Protein AF-A0A495SD47-F1 (afdb_monomer_lite)

pLDDT: mean 84.23, std 15.81, range [35.81, 98.56]

Organism: NCBI:txid160396

Structure (mmCIF, N/CA/C/O backbone):
data_AF-A0A495SD47-F1
#
_entry.id   AF-A0A495SD47-F1
#
loop_
_atom_site.group_PDB
_atom_site.id
_atom_site.type_symbol
_atom_site.label_atom_id
_atom_site.label_alt_id
_atom_site.label_comp_id
_atom_site.label_asym_id
_atom_site.label_entity_id
_atom_site.label_seq_id
_atom_site.pdbx_PDB_ins_code
_atom_site.Cartn_x
_atom_site.Cartn_y
_atom_site.Cartn_z
_atom_site.occupancy
_atom_site.B_iso_or_equiv
_atom_site.auth_seq_id
_atom_site.auth_comp_id
_atom_site.auth_asym_id
_atom_site.auth_atom_id
_atom_site.pdbx_PDB_model_num
ATOM 1 N N . MET A 1 1 ? -36.985 -4.543 -55.692 1.00 37.31 1 MET A N 1
ATOM 2 C CA . MET A 1 1 ? -35.628 -3.981 -55.881 1.00 37.31 1 MET A CA 1
ATOM 3 C C . MET A 1 1 ? -35.346 -3.067 -54.689 1.00 37.31 1 MET A C 1
ATOM 5 O O . MET A 1 1 ? -36.048 -2.082 -54.546 1.00 37.31 1 MET A O 1
ATOM 9 N N . ILE A 1 2 ? -34.726 -3.593 -53.620 1.00 35.81 2 ILE A N 1
ATOM 10 C CA . ILE A 1 2 ? -33.325 -3.310 -53.195 1.00 35.81 2 ILE A CA 1
ATOM 11 C C . ILE A 1 2 ? -33.126 -1.793 -52.963 1.00 35.81 2 ILE A C 1
ATOM 13 O O . ILE A 1 2 ? -33.067 -1.055 -53.934 1.00 35.81 2 ILE A O 1
ATOM 17 N N . ARG A 1 3 ? -33.323 -1.253 -51.742 1.00 44.38 3 ARG A N 1
ATOM 18 C CA . ARG A 1 3 ? -32.415 -1.152 -50.559 1.00 44.38 3 ARG A CA 1
ATOM 19 C C . ARG A 1 3 ? -31.104 -0.386 -50.816 1.00 44.38 3 ARG A C 1
ATOM 21 O O . ARG A 1 3 ? -30.301 -0.885 -51.582 1.00 44.38 3 ARG A O 1
ATOM 28 N N . ILE A 1 4 ? -30.906 0.722 -50.083 1.00 48.16 4 ILE A N 1
ATOM 29 C CA . ILE A 1 4 ? -29.697 1.255 -49.385 1.00 48.16 4 ILE A CA 1
ATOM 30 C C . ILE A 1 4 ? -30.229 2.529 -48.677 1.00 48.16 4 ILE A C 1
ATOM 32 O O . ILE A 1 4 ? -30.670 3.444 -49.355 1.00 48.16 4 ILE A O 1
ATOM 36 N N . LEU A 1 5 ? -30.506 2.613 -47.370 1.00 48.28 5 LEU A N 1
ATOM 37 C CA . LEU A 1 5 ? -29.727 2.361 -46.150 1.00 48.28 5 LEU A CA 1
ATOM 38 C C . LEU A 1 5 ? -28.500 3.276 -45.992 1.00 48.28 5 LEU A C 1
ATOM 40 O O . LEU A 1 5 ? -27.374 2.837 -46.180 1.00 48.28 5 LEU A O 1
ATOM 44 N N . CYS A 1 6 ? -28.718 4.513 -45.542 1.00 42.19 6 CYS A N 1
ATOM 45 C CA . CYS A 1 6 ? -27.701 5.269 -44.803 1.00 42.19 6 CYS A CA 1
ATOM 46 C C . CYS A 1 6 ? -28.009 5.170 -43.303 1.00 42.19 6 CYS A C 1
ATOM 48 O O . CYS A 1 6 ? -28.334 6.155 -42.648 1.00 42.19 6 CYS A O 1
ATOM 50 N N . ILE A 1 7 ? -27.959 3.947 -42.765 1.00 49.84 7 ILE A N 1
ATOM 51 C CA . ILE A 1 7 ? -27.727 3.771 -41.332 1.00 49.84 7 ILE A CA 1
ATOM 52 C C . ILE A 1 7 ? -26.255 4.111 -41.142 1.00 49.84 7 ILE A C 1
ATOM 54 O O . ILE A 1 7 ? -25.383 3.389 -41.622 1.00 49.84 7 ILE A O 1
ATOM 58 N N . ILE A 1 8 ? -25.990 5.238 -40.489 1.00 52.09 8 ILE A N 1
ATOM 59 C CA . ILE A 1 8 ? -24.675 5.563 -39.946 1.00 52.09 8 ILE A CA 1
ATOM 60 C C . ILE A 1 8 ? -24.402 4.478 -38.906 1.00 52.09 8 ILE A C 1
ATOM 62 O O . ILE A 1 8 ? -24.903 4.532 -37.785 1.00 52.09 8 ILE A O 1
ATOM 66 N N . VAL A 1 9 ? -23.709 3.420 -39.327 1.00 51.31 9 VAL A N 1
ATOM 67 C CA . VAL A 1 9 ? -23.276 2.350 -38.439 1.00 51.31 9 VAL A CA 1
ATOM 68 C C . VAL A 1 9 ? -22.314 2.990 -37.456 1.00 51.31 9 VAL A C 1
ATOM 70 O O . VAL A 1 9 ? -21.219 3.425 -37.804 1.00 51.31 9 VAL A O 1
ATOM 73 N N . THR A 1 10 ? -22.802 3.077 -36.228 1.00 54.44 10 THR A N 1
ATOM 74 C CA . THR A 1 10 ? -22.089 3.296 -34.981 1.00 54.44 10 THR A CA 1
ATOM 75 C C . THR A 1 10 ? -20.823 2.446 -34.941 1.00 54.44 10 THR A C 1
ATOM 77 O O . THR A 1 10 ? -20.822 1.322 -34.451 1.00 54.44 10 THR A O 1
ATOM 80 N N . GLY A 1 11 ? -19.733 2.991 -35.467 1.00 56.09 11 GLY A N 1
ATOM 81 C CA . GLY A 1 11 ? -18.383 2.479 -35.293 1.00 56.09 11 GLY A CA 1
ATOM 82 C C . GLY A 1 11 ? -17.771 3.007 -34.002 1.00 56.09 11 GLY A C 1
ATOM 83 O O . GLY A 1 11 ? -16.652 3.505 -34.022 1.00 56.09 11 GLY A O 1
ATOM 84 N N . ILE A 1 12 ? -18.496 2.936 -32.880 1.00 57.81 12 ILE A N 1
ATOM 85 C CA . ILE A 1 12 ? -17.821 2.949 -31.584 1.00 57.81 12 ILE A CA 1
ATOM 86 C C . ILE A 1 12 ? -17.236 1.548 -31.476 1.00 57.81 12 ILE A C 1
ATOM 88 O O . ILE A 1 12 ? -17.916 0.604 -31.081 1.00 57.81 12 ILE A O 1
ATOM 92 N N . MET A 1 13 ? -15.987 1.408 -31.918 1.00 50.66 13 MET A N 1
ATOM 93 C CA . MET A 1 13 ? -15.103 0.353 -31.448 1.00 50.66 13 MET A CA 1
ATOM 94 C C . MET A 1 13 ? -15.096 0.458 -29.922 1.00 50.66 13 MET A C 1
ATOM 96 O O . MET A 1 13 ? -14.285 1.174 -29.338 1.00 50.66 13 MET A O 1
ATOM 100 N N . LEU A 1 14 ? -16.038 -0.220 -29.268 1.00 51.59 14 LEU A N 1
ATOM 101 C CA . LEU A 1 14 ? -15.891 -0.619 -27.884 1.00 51.59 14 LEU A CA 1
ATOM 102 C C . LEU A 1 14 ? -14.764 -1.644 -27.915 1.00 51.59 14 LEU A C 1
ATOM 104 O O . LEU A 1 14 ? -14.996 -2.851 -27.949 1.00 51.59 14 LEU A O 1
ATOM 108 N N . VAL A 1 15 ? -13.526 -1.150 -27.977 1.00 55.84 15 VAL A N 1
ATOM 109 C CA . VAL A 1 15 ? -12.382 -1.889 -27.470 1.00 55.84 15 VAL A CA 1
ATOM 110 C C . VAL A 1 15 ? -12.719 -2.069 -26.001 1.00 55.84 15 VAL A C 1
ATOM 112 O O . VAL A 1 15 ? -12.457 -1.204 -25.170 1.00 55.84 15 VAL A O 1
ATOM 115 N N . SER A 1 16 ? -13.441 -3.145 -25.706 1.00 50.78 16 SER A N 1
ATOM 116 C CA . SER A 1 16 ? -13.636 -3.623 -24.357 1.00 50.78 16 SER A CA 1
ATOM 117 C C . SER A 1 16 ? -12.245 -4.041 -23.911 1.00 50.78 16 SER A C 1
ATOM 119 O O . SER A 1 16 ? -11.833 -5.173 -24.146 1.00 50.78 16 SER A O 1
ATOM 121 N N . CYS A 1 17 ? -11.476 -3.088 -23.375 1.00 58.75 17 CYS A N 1
ATOM 122 C CA . CYS A 1 17 ? -10.306 -3.392 -22.574 1.00 58.75 17 CYS A CA 1
ATOM 123 C C . CYS A 1 17 ? -10.824 -4.298 -21.467 1.00 58.75 17 CYS A C 1
ATOM 125 O O . CYS A 1 17 ? -11.499 -3.836 -20.551 1.00 58.75 17 CYS A O 1
ATOM 127 N N . GLU A 1 18 ? -10.594 -5.599 -21.608 1.00 63.84 18 GLU A N 1
ATOM 128 C CA . GLU A 1 18 ? -10.859 -6.550 -20.546 1.00 63.84 18 GLU A CA 1
ATOM 129 C C . GLU A 1 18 ? -9.942 -6.143 -19.392 1.00 63.84 18 GLU A C 1
ATOM 131 O O . GLU A 1 18 ? -8.718 -6.296 -19.457 1.00 63.84 18 GLU A O 1
ATOM 136 N N . GLU A 1 19 ? -10.518 -5.473 -18.394 1.00 67.75 19 GLU A N 1
ATOM 137 C CA . GLU A 1 19 ? -9.757 -4.988 -17.255 1.00 67.75 19 GLU A CA 1
ATOM 138 C C . GLU A 1 19 ? -9.157 -6.200 -16.549 1.00 67.75 19 GLU A C 1
ATOM 140 O O . GLU A 1 19 ? -9.862 -7.076 -16.040 1.00 67.75 19 GLU A O 1
ATOM 145 N N . LYS A 1 20 ? -7.824 -6.275 -16.548 1.00 84.88 20 LYS A N 1
ATOM 146 C CA . LYS A 1 20 ? -7.119 -7.323 -15.819 1.00 84.88 20 LYS A CA 1
ATOM 147 C C . LYS A 1 20 ? -7.508 -7.228 -14.350 1.00 84.88 20 LYS A C 1
ATOM 149 O O . LYS A 1 20 ? -7.507 -6.144 -13.770 1.00 84.88 20 LYS A O 1
ATOM 154 N N . LYS A 1 21 ? -7.791 -8.376 -13.736 1.00 92.12 21 LYS A N 1
ATOM 155 C CA . LYS A 1 21 ? -8.114 -8.449 -12.311 1.00 92.12 21 LYS A CA 1
ATOM 156 C C . LYS A 1 21 ? -6.994 -7.815 -11.475 1.00 92.12 21 LYS A C 1
ATOM 158 O O . LYS A 1 21 ? -5.811 -8.044 -11.740 1.00 92.12 21 LYS A O 1
ATOM 163 N N . THR A 1 22 ? -7.372 -7.036 -10.460 1.00 96.94 22 THR A N 1
ATOM 164 C CA . THR A 1 22 ? -6.421 -6.492 -9.485 1.00 96.94 22 THR A CA 1
ATOM 165 C C . THR A 1 22 ? -5.746 -7.624 -8.712 1.00 96.94 22 THR A C 1
ATOM 167 O O . THR A 1 22 ? -6.416 -8.535 -8.219 1.00 96.94 22 THR A O 1
ATOM 170 N N . GLU A 1 23 ? -4.422 -7.557 -8.589 1.00 98.00 23 GLU A N 1
ATOM 171 C CA . GLU A 1 23 ? -3.616 -8.529 -7.845 1.00 98.00 23 GLU A CA 1
ATOM 172 C C . GLU A 1 23 ? -2.837 -7.825 -6.737 1.00 98.00 23 GLU A C 1
ATOM 174 O O . GLU A 1 23 ? -2.264 -6.758 -6.957 1.00 98.00 23 GLU A O 1
ATOM 179 N N . PHE A 1 24 ? -2.788 -8.452 -5.564 1.00 98.38 24 PHE A N 1
ATOM 180 C CA . PHE A 1 24 ? -2.010 -7.999 -4.416 1.00 98.38 24 PHE A CA 1
ATOM 181 C C . PHE A 1 24 ? -0.834 -8.949 -4.221 1.00 98.38 24 PHE A C 1
ATOM 183 O O . PHE A 1 24 ? -1.033 -10.148 -4.026 1.00 98.38 24 PHE A O 1
ATOM 190 N N . ILE A 1 25 ? 0.385 -8.420 -4.279 1.00 98.31 25 ILE A N 1
ATOM 191 C CA . ILE A 1 25 ? 1.619 -9.193 -4.141 1.00 98.31 25 ILE A CA 1
ATOM 192 C C . ILE A 1 25 ? 2.305 -8.738 -2.863 1.00 98.31 25 ILE A C 1
ATOM 194 O O . ILE A 1 25 ? 2.792 -7.611 -2.794 1.00 98.31 25 ILE A O 1
ATOM 198 N N . GLN A 1 26 ? 2.325 -9.600 -1.850 1.00 98.06 26 GLN A N 1
ATOM 199 C CA . GLN A 1 26 ? 3.055 -9.321 -0.617 1.00 98.06 26 GLN A CA 1
ATOM 200 C C . GLN A 1 26 ? 4.561 -9.397 -0.882 1.00 98.06 26 GLN A C 1
ATOM 202 O O . GLN A 1 26 ? 5.023 -10.322 -1.555 1.00 98.06 26 GLN A O 1
ATOM 207 N N . SER A 1 27 ? 5.325 -8.451 -0.342 1.00 98.25 27 SER A N 1
ATOM 208 C CA . SER A 1 27 ? 6.783 -8.551 -0.346 1.00 98.25 27 SER A CA 1
ATOM 209 C C . SER A 1 27 ? 7.246 -9.761 0.476 1.00 98.25 27 SER A C 1
ATOM 211 O O . SER A 1 27 ? 6.743 -10.030 1.568 1.00 98.25 27 SER A O 1
ATOM 213 N N . GLY A 1 28 ? 8.236 -10.487 -0.044 1.00 97.56 28 GLY A N 1
ATOM 214 C CA . GLY A 1 28 ? 8.944 -11.541 0.682 1.00 97.56 28 GLY A CA 1
ATOM 215 C C . GLY A 1 28 ? 9.914 -10.998 1.737 1.00 97.56 28 GLY A C 1
ATOM 216 O O . GLY A 1 28 ? 10.325 -11.742 2.626 1.00 97.56 28 GLY A O 1
ATOM 217 N N . VAL A 1 29 ? 10.255 -9.708 1.664 1.00 96.69 29 VAL A N 1
ATOM 218 C CA . VAL A 1 29 ? 11.156 -9.016 2.599 1.00 96.69 29 VAL A CA 1
ATOM 219 C C . VAL A 1 29 ? 10.375 -8.247 3.664 1.00 96.69 29 VAL A C 1
ATOM 221 O O . VAL A 1 29 ? 10.702 -8.327 4.849 1.00 96.69 29 VAL A O 1
ATOM 224 N N . TYR A 1 30 ? 9.322 -7.539 3.255 1.00 96.44 30 TYR A N 1
ATOM 225 C CA . TYR A 1 30 ? 8.514 -6.667 4.104 1.00 96.44 30 TYR A CA 1
ATOM 226 C C . TYR A 1 30 ? 7.094 -7.218 4.242 1.00 96.44 30 TYR A C 1
ATOM 228 O O . TYR A 1 30 ? 6.250 -7.062 3.362 1.00 96.44 30 TYR A O 1
ATOM 236 N N . LYS A 1 31 ? 6.790 -7.843 5.386 1.00 95.31 31 LYS A N 1
ATOM 237 C CA . LYS A 1 31 ? 5.448 -8.404 5.644 1.00 95.31 31 LYS A CA 1
ATOM 238 C C . LYS A 1 31 ? 4.341 -7.347 5.614 1.00 95.31 31 LYS A C 1
ATOM 240 O O . LYS A 1 31 ? 3.197 -7.683 5.315 1.00 95.31 31 LYS A O 1
ATOM 245 N N . ASN A 1 32 ? 4.691 -6.103 5.919 1.00 96.50 32 ASN A N 1
ATOM 246 C CA . ASN A 1 32 ? 3.812 -4.943 5.911 1.00 96.50 32 ASN A CA 1
ATOM 247 C C . ASN A 1 32 ? 3.743 -4.234 4.548 1.00 96.50 32 ASN A C 1
ATOM 249 O O . ASN A 1 32 ? 3.271 -3.109 4.503 1.00 96.50 32 ASN A O 1
ATOM 253 N N . LEU A 1 33 ? 4.199 -4.843 3.450 1.00 97.88 33 LEU A N 1
ATOM 254 C CA . LEU A 1 33 ? 4.157 -4.228 2.121 1.00 97.88 33 LEU A CA 1
ATOM 255 C C . LEU A 1 33 ? 3.415 -5.111 1.119 1.00 97.88 33 LEU A C 1
ATOM 257 O O . LEU A 1 33 ? 3.780 -6.271 0.903 1.00 97.88 33 LEU A O 1
ATOM 261 N N . TYR A 1 34 ? 2.430 -4.521 0.444 1.00 98.50 34 TYR A N 1
ATOM 262 C CA . TYR A 1 34 ? 1.801 -5.088 -0.743 1.00 98.50 34 TYR A CA 1
ATOM 263 C C . TYR A 1 34 ? 2.018 -4.194 -1.961 1.00 98.50 34 TYR A C 1
ATOM 265 O O . TYR A 1 34 ? 1.743 -2.994 -1.933 1.00 98.50 34 TYR A O 1
ATOM 273 N N . LEU A 1 35 ? 2.429 -4.811 -3.068 1.00 98.56 35 LEU A N 1
ATOM 274 C CA . LEU A 1 35 ? 2.419 -4.183 -4.382 1.00 98.56 35 LEU A CA 1
ATOM 275 C C . LEU A 1 35 ? 1.157 -4.582 -5.146 1.00 98.56 35 LEU A C 1
ATOM 277 O O . LEU A 1 35 ? 0.831 -5.766 -5.258 1.00 98.56 35 LEU A O 1
ATOM 281 N N . VAL A 1 36 ? 0.454 -3.592 -5.687 1.00 98.25 36 VAL A N 1
ATOM 282 C CA . VAL A 1 36 ? -0.863 -3.760 -6.304 1.00 98.25 36 VAL A CA 1
ATOM 283 C C . VAL A 1 36 ? -0.758 -3.616 -7.821 1.00 98.25 36 VAL A C 1
ATOM 285 O O . VAL A 1 36 ? -0.369 -2.563 -8.334 1.00 98.25 36 VAL A O 1
ATOM 288 N N . LYS A 1 37 ? -1.112 -4.674 -8.557 1.00 97.69 37 LYS A N 1
ATOM 289 C CA . LYS A 1 37 ? -1.208 -4.674 -10.027 1.00 97.69 37 LYS A CA 1
ATOM 290 C C . LYS A 1 37 ? -2.636 -4.428 -10.475 1.00 97.69 37 LYS A C 1
ATOM 292 O O . LYS A 1 37 ? -3.569 -4.888 -9.827 1.00 97.69 37 LYS A O 1
ATOM 297 N N . ASN A 1 38 ? -2.790 -3.802 -11.643 1.00 95.44 38 ASN A N 1
ATOM 298 C CA . ASN A 1 38 ? -4.080 -3.617 -12.316 1.00 95.44 38 ASN A CA 1
ATOM 299 C C . ASN A 1 38 ? -5.147 -2.994 -11.393 1.00 95.44 38 ASN A C 1
ATOM 301 O O . ASN A 1 38 ? -6.298 -3.428 -11.366 1.00 95.44 38 ASN A O 1
ATOM 305 N N . LEU A 1 39 ? -4.754 -2.018 -10.571 1.00 94.19 39 LEU A N 1
ATOM 306 C CA . LEU A 1 39 ? -5.721 -1.242 -9.800 1.00 94.19 39 LEU A CA 1
ATOM 307 C C . LEU A 1 39 ? -6.500 -0.335 -10.772 1.00 94.19 39 LEU A C 1
ATOM 309 O O . LEU A 1 39 ? -5.854 0.300 -11.615 1.00 94.19 39 LEU A O 1
ATOM 313 N N . PRO A 1 40 ? -7.839 -0.242 -10.675 1.00 92.56 40 PRO A N 1
ATOM 314 C CA . PRO A 1 40 ? -8.622 0.631 -11.537 1.00 92.56 40 PRO A CA 1
ATOM 315 C C . PRO A 1 40 ? -8.113 2.071 -11.515 1.00 92.56 40 PRO A C 1
ATOM 317 O O . PRO A 1 40 ? -7.632 2.578 -10.498 1.00 92.56 40 PRO A O 1
ATOM 320 N N . GLY A 1 41 ? -8.221 2.742 -12.662 1.00 88.19 41 GLY A N 1
ATOM 321 C CA . GLY A 1 41 ? -7.849 4.151 -12.775 1.00 88.19 41 GLY A CA 1
ATOM 322 C C . GLY A 1 41 ? -8.790 5.074 -11.997 1.00 88.19 41 GLY A C 1
ATOM 323 O O . GLY A 1 41 ? -8.337 6.098 -11.486 1.00 88.19 41 GLY A O 1
ATOM 324 N N . GLU A 1 42 ? -10.066 4.692 -11.900 1.00 90.31 42 GLU A N 1
ATOM 325 C CA . GLU A 1 42 ? -11.110 5.416 -11.177 1.00 90.31 42 GLU A CA 1
ATOM 326 C C . GLU A 1 42 ? -10.910 5.282 -9.659 1.00 90.31 42 GLU A C 1
ATOM 328 O O . GLU A 1 42 ? -10.734 4.183 -9.125 1.00 90.31 42 GLU A O 1
ATOM 333 N N . ALA A 1 43 ? -10.904 6.423 -8.970 1.00 89.94 43 ALA A N 1
ATOM 334 C CA . ALA A 1 43 ? -10.524 6.526 -7.570 1.00 89.94 43 ALA A CA 1
ATOM 335 C C . ALA A 1 43 ? -11.453 5.732 -6.647 1.00 89.94 43 ALA A C 1
ATOM 337 O O . ALA A 1 43 ? -10.979 4.983 -5.798 1.00 89.94 43 ALA A O 1
ATOM 338 N N . SER A 1 44 ? -12.771 5.857 -6.811 1.00 89.75 44 SER A N 1
ATOM 339 C CA . SER A 1 44 ? -13.746 5.212 -5.929 1.00 89.75 44 SER A CA 1
ATOM 340 C C . SER A 1 44 ? -13.688 3.682 -6.023 1.00 89.75 44 SER A C 1
ATOM 342 O O . SER A 1 44 ? -13.714 2.996 -4.997 1.00 89.75 44 SER A O 1
ATOM 344 N N . ALA A 1 45 ? -13.502 3.144 -7.230 1.00 92.88 45 ALA A N 1
ATOM 345 C CA . ALA A 1 45 ? -13.299 1.727 -7.489 1.00 92.88 45 ALA A CA 1
ATOM 346 C C . ALA A 1 45 ? -11.984 1.232 -6.875 1.00 92.88 45 ALA A C 1
ATOM 348 O O . ALA A 1 45 ? -11.976 0.211 -6.184 1.00 92.88 45 ALA A O 1
ATOM 349 N N . ALA A 1 46 ? -10.889 1.978 -7.062 1.00 93.44 46 ALA A N 1
ATOM 350 C CA . ALA A 1 46 ? -9.598 1.673 -6.453 1.00 93.44 46 ALA A CA 1
ATOM 351 C C . ALA A 1 46 ? -9.690 1.625 -4.918 1.00 93.44 46 ALA A C 1
ATOM 353 O O . ALA A 1 46 ? -9.299 0.624 -4.315 1.00 93.44 46 ALA A O 1
ATOM 354 N N . LYS A 1 47 ? -10.275 2.656 -4.291 1.00 93.31 47 LYS A N 1
ATOM 355 C CA . LYS A 1 47 ? -10.502 2.715 -2.839 1.00 93.31 47 LYS A CA 1
ATOM 356 C C . LYS A 1 47 ? -11.279 1.498 -2.349 1.00 93.31 47 LYS A C 1
ATOM 358 O O . LYS A 1 47 ? -10.841 0.822 -1.423 1.00 93.31 47 LYS A O 1
ATOM 363 N N . LYS A 1 48 ? -12.403 1.178 -2.998 1.00 93.19 48 LYS A N 1
ATOM 364 C CA . LYS A 1 48 ? -13.248 0.038 -2.623 1.00 93.19 48 LYS A CA 1
ATOM 365 C C . LYS A 1 48 ? -12.483 -1.286 -2.675 1.00 93.19 48 LYS A C 1
ATOM 367 O O . LYS A 1 48 ? -12.651 -2.113 -1.789 1.00 93.19 48 LYS A O 1
ATOM 372 N N . ILE A 1 49 ? -11.619 -1.480 -3.671 1.00 95.81 49 ILE A N 1
ATOM 373 C CA . ILE A 1 49 ? -10.802 -2.695 -3.792 1.00 95.81 49 ILE A CA 1
ATOM 374 C C . ILE A 1 49 ? -9.768 -2.802 -2.662 1.00 95.81 49 ILE A C 1
ATOM 376 O O . ILE A 1 49 ? -9.615 -3.883 -2.092 1.00 95.81 49 ILE A O 1
ATOM 380 N N . ILE A 1 50 ? -9.092 -1.704 -2.302 1.00 95.81 50 ILE A N 1
ATOM 381 C CA . ILE A 1 50 ? -8.160 -1.688 -1.160 1.00 95.81 50 ILE A CA 1
ATOM 382 C C . ILE A 1 50 ? -8.911 -1.962 0.151 1.00 95.81 50 ILE A C 1
ATOM 384 O O . ILE A 1 50 ? -8.492 -2.817 0.929 1.00 95.81 50 ILE A O 1
ATOM 388 N N . GLN A 1 51 ? -10.050 -1.299 0.375 1.00 93.81 51 GLN A N 1
ATOM 389 C CA . GLN A 1 51 ? -10.893 -1.507 1.558 1.00 93.81 51 GLN A CA 1
ATOM 390 C C . GLN A 1 51 ? -11.353 -2.967 1.677 1.00 93.81 51 GLN A C 1
ATOM 392 O O . GLN A 1 51 ? -11.185 -3.590 2.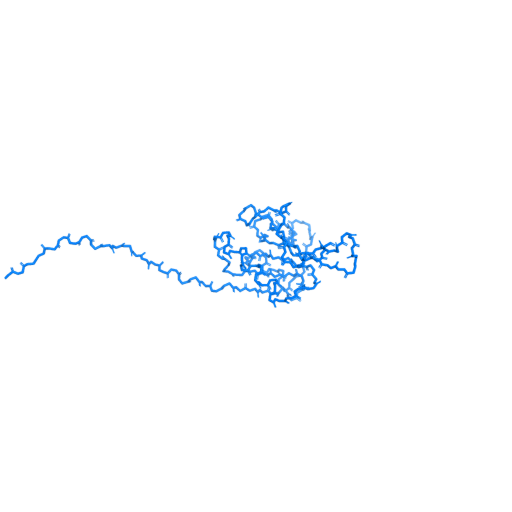726 1.00 93.81 51 GLN A O 1
ATOM 397 N N . ASP A 1 52 ? -11.873 -3.538 0.588 1.00 94.81 52 ASP A N 1
ATOM 398 C CA . ASP A 1 52 ? -12.289 -4.938 0.524 1.00 94.81 52 ASP A CA 1
ATOM 399 C C . ASP A 1 52 ? -11.136 -5.890 0.855 1.00 94.81 52 ASP A C 1
ATOM 401 O O . ASP A 1 52 ? -11.346 -6.877 1.562 1.00 94.81 52 ASP A O 1
ATOM 405 N N . PHE A 1 53 ? -9.931 -5.618 0.343 1.00 95.81 53 PHE A N 1
ATOM 406 C CA . PHE A 1 53 ? -8.748 -6.422 0.638 1.00 95.81 53 PHE A CA 1
ATOM 407 C C . PHE A 1 53 ? -8.396 -6.368 2.125 1.00 95.81 53 PHE A C 1
ATOM 409 O O . PHE A 1 53 ? -8.241 -7.416 2.745 1.00 95.81 53 PHE A O 1
ATOM 416 N N . VAL A 1 54 ? -8.325 -5.172 2.715 1.00 94.38 54 VAL A N 1
ATOM 417 C CA . VAL A 1 54 ? -8.012 -4.981 4.141 1.00 94.38 54 VAL A CA 1
ATOM 418 C C . VAL A 1 54 ? -9.005 -5.743 5.028 1.00 94.38 54 VAL A C 1
ATOM 420 O O . VAL A 1 54 ? -8.593 -6.484 5.923 1.00 94.38 54 VAL A O 1
ATOM 423 N N . ILE A 1 55 ? -10.306 -5.619 4.741 1.00 90.75 55 ILE A N 1
ATOM 424 C CA . ILE A 1 55 ? -11.377 -6.279 5.501 1.00 90.75 55 ILE A CA 1
ATOM 425 C C . ILE A 1 55 ? -11.291 -7.805 5.356 1.00 90.75 55 ILE A C 1
ATOM 427 O O . ILE A 1 55 ? -11.31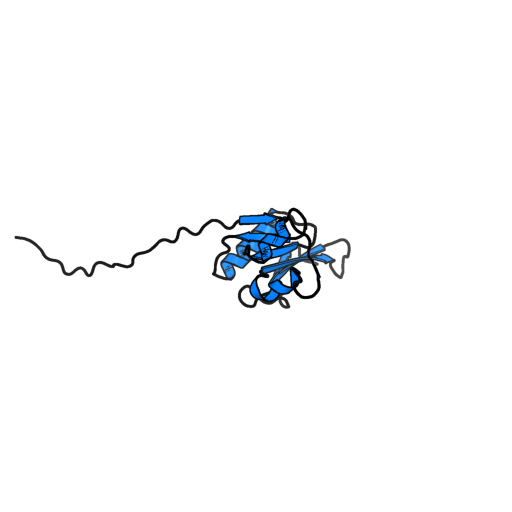3 -8.522 6.356 1.00 90.75 55 ILE A O 1
ATOM 431 N N . LYS A 1 56 ? -11.167 -8.323 4.126 1.00 93.31 56 LYS A N 1
ATOM 432 C CA . LYS A 1 56 ? -11.135 -9.775 3.860 1.00 93.31 56 LYS A CA 1
ATOM 433 C C . LYS A 1 56 ? -9.867 -10.436 4.401 1.00 93.31 56 LYS A C 1
ATOM 435 O O . LYS A 1 56 ? -9.942 -11.544 4.923 1.00 93.31 56 LYS A O 1
ATOM 440 N N . SER A 1 57 ? -8.728 -9.753 4.312 1.00 91.12 57 SER A N 1
ATOM 441 C CA . SER A 1 57 ? -7.433 -10.256 4.782 1.00 91.12 57 SER A CA 1
ATOM 442 C C . SER A 1 57 ? -7.276 -10.189 6.303 1.00 91.12 57 SER A C 1
ATOM 444 O O . SER A 1 57 ? -6.359 -10.808 6.835 1.00 91.12 57 SER A O 1
ATOM 446 N N . SER A 1 58 ? -8.163 -9.477 7.018 1.00 87.62 58 SER A N 1
ATOM 447 C CA . SER A 1 58 ? -8.122 -9.344 8.485 1.00 87.62 58 SER A CA 1
ATOM 448 C C . SER A 1 58 ? -6.742 -8.907 8.999 1.00 87.62 58 SER A C 1
ATOM 450 O O . SER A 1 58 ? -6.184 -9.514 9.919 1.00 87.62 58 SER A O 1
ATOM 452 N N . LEU A 1 59 ? -6.171 -7.876 8.367 1.00 88.06 59 LEU A N 1
ATOM 453 C CA . LEU A 1 59 ? -4.826 -7.378 8.665 1.00 88.06 59 LEU A CA 1
ATOM 454 C C . LEU A 1 59 ? -4.729 -6.896 10.123 1.00 88.06 59 LEU A C 1
ATOM 456 O O . LEU A 1 59 ? -5.547 -6.101 10.584 1.00 88.06 59 LEU A O 1
ATOM 460 N N . LYS A 1 60 ? -3.725 -7.394 10.855 1.00 83.31 60 LYS A N 1
ATOM 461 C CA . LYS A 1 60 ? -3.507 -7.100 12.288 1.00 83.31 60 LYS A CA 1
ATOM 462 C C . LYS A 1 60 ? -2.376 -6.114 12.557 1.00 83.31 60 LYS A C 1
ATOM 464 O O . LYS A 1 60 ? -2.352 -5.500 13.625 1.00 83.31 60 LYS A O 1
ATOM 469 N N . ASP A 1 61 ? -1.467 -6.011 11.602 1.00 89.69 61 ASP A N 1
ATOM 470 C CA . ASP A 1 61 ? -0.326 -5.111 11.620 1.00 89.69 61 ASP A CA 1
ATOM 471 C C . ASP A 1 61 ? -0.594 -3.949 10.665 1.00 89.69 61 ASP A C 1
ATOM 473 O O . ASP A 1 61 ? -1.518 -4.013 9.845 1.00 89.69 61 ASP A O 1
ATOM 477 N N . ASP A 1 62 ? 0.198 -2.892 10.798 1.00 93.69 62 ASP A N 1
ATOM 478 C CA . ASP A 1 62 ? 0.158 -1.773 9.865 1.00 93.69 62 ASP A CA 1
ATOM 479 C C . ASP A 1 62 ? 0.691 -2.239 8.507 1.00 93.69 62 ASP A C 1
ATOM 481 O O . ASP A 1 62 ? 1.601 -3.072 8.444 1.00 93.69 62 ASP A O 1
ATOM 485 N N . VAL A 1 63 ? 0.087 -1.763 7.420 1.00 96.94 63 VAL A N 1
ATOM 486 C CA . VAL A 1 63 ? 0.372 -2.241 6.065 1.00 96.94 63 VAL A CA 1
ATOM 487 C C . VAL A 1 63 ? 0.375 -1.096 5.066 1.00 96.94 63 VAL A C 1
ATOM 489 O O . VAL A 1 63 ? -0.557 -0.301 5.009 1.00 96.94 63 VAL A O 1
ATOM 492 N N . GLU A 1 64 ? 1.386 -1.104 4.210 1.00 97.50 64 GLU A N 1
ATOM 493 C CA . GLU A 1 64 ? 1.574 -0.185 3.104 1.00 97.50 64 GLU A CA 1
ATOM 494 C C . GLU A 1 64 ? 1.181 -0.812 1.767 1.00 97.50 64 GLU A C 1
ATOM 496 O O . GLU A 1 64 ? 1.493 -1.971 1.467 1.00 97.50 64 GLU A O 1
ATOM 501 N N . PHE A 1 65 ? 0.516 -0.013 0.935 1.00 97.75 65 PHE A N 1
ATOM 502 C CA . PHE A 1 65 ? 0.086 -0.382 -0.407 1.00 97.75 65 PHE A CA 1
ATOM 503 C C . PHE A 1 65 ? 0.723 0.550 -1.430 1.00 97.75 65 PHE A C 1
ATOM 505 O O . PHE A 1 65 ? 0.473 1.756 -1.426 1.00 97.75 65 PHE A O 1
ATOM 512 N N . TYR A 1 66 ? 1.496 -0.023 -2.347 1.00 97.94 66 TYR A N 1
ATOM 513 C CA . TYR A 1 66 ? 2.147 0.693 -3.444 1.00 97.94 66 TYR A CA 1
ATOM 514 C C . TYR A 1 66 ? 1.738 0.093 -4.786 1.00 97.94 66 TYR A C 1
ATOM 516 O O . TYR A 1 66 ? 1.361 -1.076 -4.881 1.00 97.94 66 TYR A O 1
ATOM 524 N N . LYS A 1 67 ? 1.802 0.879 -5.858 1.00 97.62 67 LYS A N 1
ATOM 525 C CA . LYS A 1 67 ? 1.631 0.359 -7.220 1.00 97.62 67 LYS A CA 1
ATOM 526 C C . LYS A 1 67 ? 2.751 -0.628 -7.516 1.00 97.62 67 LYS A C 1
ATOM 528 O O . LYS A 1 67 ? 3.893 -0.375 -7.157 1.00 97.62 67 LYS A O 1
ATOM 533 N N . TYR A 1 68 ? 2.453 -1.721 -8.212 1.00 97.75 68 TYR A N 1
ATOM 534 C CA . TYR A 1 68 ? 3.486 -2.587 -8.782 1.00 97.75 68 TYR A CA 1
ATOM 535 C C . TYR A 1 68 ? 4.069 -1.929 -10.041 1.00 97.75 68 TYR A C 1
ATOM 537 O O . TYR A 1 68 ? 3.405 -1.890 -11.080 1.00 97.75 68 TYR A O 1
ATOM 545 N N . THR A 1 69 ? 5.302 -1.429 -9.965 1.00 97.12 69 THR A N 1
ATOM 546 C CA . THR A 1 69 ? 6.004 -0.768 -11.078 1.00 97.12 69 THR A CA 1
ATOM 547 C C . THR A 1 69 ? 7.443 -1.270 -11.197 1.00 97.12 69 THR A C 1
ATOM 549 O O . THR A 1 69 ? 7.870 -2.160 -10.461 1.00 97.12 69 THR A O 1
ATOM 552 N N . SER A 1 70 ? 8.210 -0.738 -12.154 1.00 95.19 70 SER A N 1
ATOM 553 C CA . SER A 1 70 ? 9.643 -1.032 -12.263 1.00 95.19 70 SER A CA 1
ATOM 554 C C . SER A 1 70 ? 10.445 -0.588 -11.042 1.00 95.19 70 SER A C 1
ATOM 556 O O . SER A 1 70 ? 11.450 -1.233 -10.758 1.00 95.19 70 SER A O 1
ATOM 558 N N . ASN A 1 71 ? 9.990 0.455 -10.347 1.00 94.25 71 ASN A N 1
ATOM 559 C CA . ASN A 1 71 ? 10.671 1.043 -9.199 1.00 94.25 71 ASN A CA 1
ATOM 560 C C . ASN A 1 71 ? 10.344 0.258 -7.926 1.00 94.25 71 ASN A C 1
ATOM 562 O O . ASN A 1 71 ? 11.228 -0.218 -7.224 1.00 94.25 71 ASN A O 1
ATOM 566 N N . THR A 1 72 ? 9.057 0.010 -7.673 1.00 96.81 72 THR A N 1
ATOM 567 C CA . THR A 1 72 ? 8.632 -0.647 -6.431 1.00 96.81 72 THR A CA 1
ATOM 568 C C . THR A 1 72 ? 8.864 -2.153 -6.418 1.00 96.81 72 THR A C 1
ATOM 570 O O . THR A 1 72 ? 9.010 -2.732 -5.343 1.00 96.81 72 THR A O 1
ATOM 573 N N . LYS A 1 73 ? 8.920 -2.824 -7.583 1.00 97.31 73 LYS A N 1
ATOM 574 C CA . LYS A 1 73 ? 9.104 -4.288 -7.637 1.00 97.31 73 LYS A CA 1
ATOM 575 C C . LYS A 1 73 ? 10.400 -4.758 -6.972 1.00 97.31 73 LYS A C 1
ATOM 577 O O . LYS A 1 73 ? 10.445 -5.909 -6.555 1.00 97.31 73 LYS A O 1
ATOM 582 N N . TYR A 1 74 ? 11.412 -3.890 -6.877 1.00 95.81 74 TYR A N 1
ATOM 583 C CA . TYR A 1 74 ? 12.667 -4.161 -6.174 1.00 95.81 74 TYR A CA 1
ATOM 584 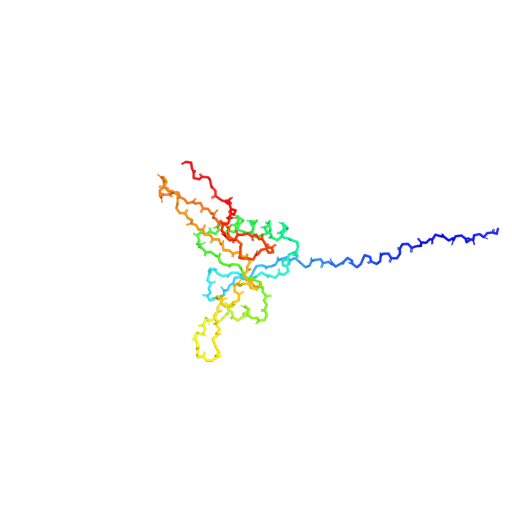C C . TYR A 1 74 ? 12.410 -4.610 -4.727 1.00 95.81 74 TYR A C 1
ATOM 586 O O . TYR A 1 74 ? 12.973 -5.596 -4.261 1.00 95.81 74 TYR A O 1
ATOM 594 N N . PHE A 1 75 ? 11.455 -3.972 -4.045 1.00 97.38 75 PHE A N 1
ATOM 595 C CA . PHE A 1 75 ? 11.141 -4.248 -2.642 1.00 97.38 75 PHE A CA 1
ATOM 596 C C . PHE A 1 75 ? 10.356 -5.546 -2.416 1.00 97.38 75 PHE A C 1
ATOM 598 O O . PHE A 1 75 ? 9.982 -5.837 -1.280 1.00 97.38 75 PHE A O 1
ATOM 605 N N . LEU A 1 76 ? 10.066 -6.340 -3.455 1.00 97.81 76 LEU A N 1
ATOM 606 C CA . LEU A 1 76 ? 9.463 -7.664 -3.273 1.00 97.81 76 LEU A CA 1
ATOM 607 C C . LEU A 1 76 ? 10.448 -8.668 -2.684 1.00 97.81 76 LEU A C 1
ATOM 609 O O . LEU A 1 76 ? 10.051 -9.517 -1.892 1.00 97.81 76 LEU A O 1
ATOM 613 N N . ASP A 1 77 ? 11.710 -8.575 -3.071 1.00 97.56 77 ASP A N 1
ATOM 614 C CA . ASP A 1 77 ? 12.760 -9.534 -2.740 1.00 97.56 77 ASP A CA 1
ATOM 615 C C . ASP A 1 77 ? 14.059 -8.868 -2.266 1.00 97.56 77 ASP A C 1
ATOM 617 O O . ASP A 1 77 ? 14.952 -9.563 -1.779 1.00 97.56 77 ASP A O 1
ATOM 621 N N . HIS A 1 78 ? 14.135 -7.533 -2.290 1.00 96.19 78 HIS A N 1
ATOM 622 C CA . HIS A 1 78 ? 15.276 -6.770 -1.792 1.00 96.19 78 HIS A CA 1
ATOM 623 C C . HIS A 1 78 ? 14.887 -5.835 -0.638 1.00 96.19 78 HIS A C 1
ATOM 625 O O . HIS A 1 78 ? 13.777 -5.304 -0.570 1.00 96.19 78 HIS A O 1
ATOM 631 N N . LYS A 1 79 ? 15.824 -5.649 0.297 1.00 95.06 79 LYS A N 1
ATOM 632 C 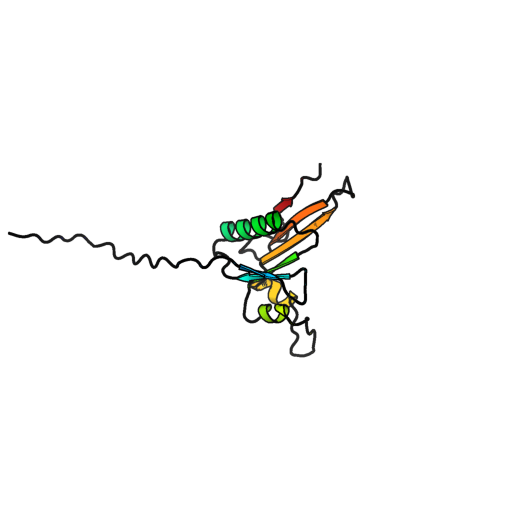CA . LYS A 1 79 ? 15.734 -4.608 1.329 1.00 95.06 79 LYS A CA 1
ATOM 633 C C . LYS A 1 79 ? 16.087 -3.256 0.718 1.00 95.06 79 LYS A C 1
ATOM 635 O O . LYS A 1 79 ? 16.841 -3.204 -0.252 1.00 95.06 79 LYS A O 1
ATOM 640 N N . GLU A 1 80 ? 15.580 -2.192 1.328 1.00 93.56 80 GLU A N 1
ATOM 641 C CA . GLU A 1 80 ? 16.028 -0.830 1.050 1.00 93.56 80 GLU A CA 1
ATOM 642 C C . GLU A 1 80 ? 17.552 -0.738 1.137 1.00 93.56 80 GLU A C 1
ATOM 644 O O . GLU A 1 80 ? 18.176 -1.284 2.054 1.00 93.56 80 GLU A O 1
ATOM 649 N N . ASP A 1 81 ? 18.127 -0.044 0.164 1.00 90.81 81 ASP A N 1
ATOM 650 C CA . ASP A 1 81 ? 19.545 0.270 0.111 1.00 90.81 81 ASP A CA 1
ATOM 651 C C . ASP A 1 81 ? 19.684 1.790 0.196 1.00 90.81 81 ASP A C 1
ATOM 653 O O . ASP A 1 81 ? 19.608 2.474 -0.824 1.00 90.81 81 ASP A O 1
ATOM 657 N N . PRO A 1 82 ? 19.863 2.351 1.402 1.00 82.81 82 PRO A N 1
ATOM 658 C CA . PRO A 1 82 ? 20.008 3.787 1.602 1.00 82.81 82 PRO A CA 1
ATOM 659 C C . PRO A 1 82 ? 21.391 4.306 1.161 1.00 82.81 82 PRO A C 1
ATOM 661 O O . PRO A 1 82 ? 21.864 5.290 1.720 1.00 82.81 82 PRO A O 1
ATOM 664 N N . GLY A 1 83 ? 22.081 3.633 0.227 1.00 76.06 83 GLY A N 1
ATOM 665 C CA . GLY A 1 83 ? 23.419 3.982 -0.256 1.00 76.06 83 GLY A CA 1
ATOM 666 C C . GLY A 1 83 ? 23.593 5.451 -0.686 1.00 76.06 83 GLY A C 1
ATOM 667 O O . GLY A 1 83 ? 22.679 6.257 -0.653 1.00 76.06 83 GLY A O 1
ATOM 668 N N . GLY A 1 84 ? 24.799 5.843 -1.108 1.00 72.62 84 GLY A N 1
ATOM 669 C CA . GLY A 1 84 ? 25.112 7.249 -1.419 1.00 72.62 84 GLY A CA 1
ATOM 670 C C . GLY A 1 84 ? 24.345 7.841 -2.618 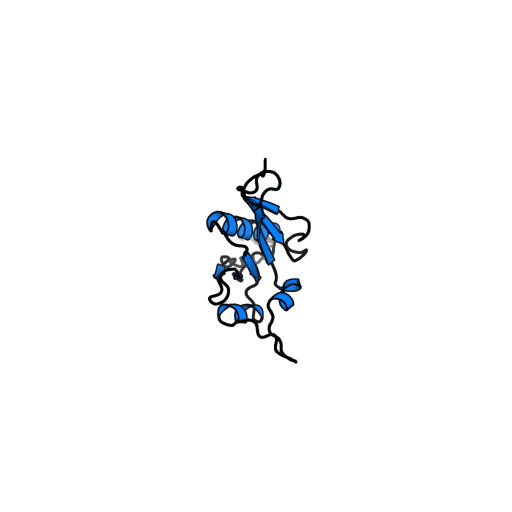1.00 72.62 84 GLY A C 1
ATOM 671 O O . GLY A 1 84 ? 23.241 8.354 -2.496 1.00 72.62 84 GLY A O 1
ATOM 672 N N . PHE A 1 85 ? 24.957 7.843 -3.805 1.00 66.00 85 PHE A N 1
ATOM 673 C CA . PHE A 1 85 ? 24.373 8.479 -5.000 1.00 66.00 85 PHE A CA 1
ATOM 674 C C . PHE A 1 85 ? 23.181 7.719 -5.612 1.00 66.00 85 PHE A C 1
ATOM 676 O O . PHE A 1 85 ? 22.447 8.294 -6.410 1.00 66.00 85 PHE A O 1
ATOM 683 N N . SER A 1 86 ? 22.984 6.452 -5.250 1.00 75.69 86 SER A N 1
ATOM 684 C CA . SER A 1 86 ? 21.924 5.583 -5.774 1.00 75.69 86 SER A CA 1
ATOM 685 C C . SER A 1 86 ? 21.208 4.868 -4.627 1.00 75.69 86 SER A C 1
ATOM 687 O O . SER A 1 86 ? 21.377 3.660 -4.466 1.00 75.69 86 SER A O 1
ATOM 689 N N . SER A 1 87 ? 20.479 5.617 -3.791 1.00 85.69 87 SER A N 1
ATOM 690 C CA . SER A 1 87 ? 19.644 4.995 -2.761 1.00 85.69 87 SER A CA 1
ATOM 691 C C . SER A 1 87 ? 18.296 4.526 -3.302 1.00 85.69 87 SER A C 1
ATOM 693 O O . SER A 1 87 ? 17.566 5.283 -3.951 1.00 85.69 87 SER A O 1
ATOM 695 N N . GLU A 1 88 ? 17.974 3.278 -2.973 1.00 90.81 88 GLU A N 1
ATOM 696 C CA . GLU A 1 88 ? 16.700 2.615 -3.222 1.00 90.81 88 GLU A CA 1
ATOM 697 C C . GLU A 1 88 ? 15.923 2.530 -1.909 1.00 90.81 88 GLU A C 1
ATOM 699 O O . GLU A 1 88 ? 16.072 1.595 -1.121 1.00 90.81 88 GLU A O 1
ATOM 704 N N . GLU A 1 89 ? 15.096 3.545 -1.675 1.00 92.94 89 GLU A N 1
ATOM 705 C CA . GLU A 1 89 ? 14.266 3.697 -0.480 1.00 92.94 89 GLU A CA 1
ATOM 706 C C . GLU A 1 89 ? 12.803 3.783 -0.919 1.00 92.94 89 GLU A C 1
ATOM 708 O O . GLU A 1 89 ? 12.445 4.630 -1.739 1.00 92.94 89 GLU A O 1
ATOM 713 N N . LEU A 1 90 ? 11.941 2.927 -0.373 1.00 93.56 90 LEU A N 1
ATOM 714 C CA . LEU A 1 90 ? 10.534 2.824 -0.755 1.00 93.56 90 LEU A CA 1
ATOM 715 C C . LEU A 1 90 ? 9.808 4.161 -0.567 1.00 93.56 90 LEU A C 1
ATOM 717 O O . LEU A 1 90 ? 8.998 4.554 -1.407 1.00 93.56 90 LEU A O 1
ATOM 721 N N . GLY A 1 91 ? 10.154 4.888 0.500 1.00 92.00 91 GLY A N 1
ATOM 722 C CA . GLY A 1 91 ? 9.586 6.200 0.811 1.00 92.00 91 GLY A CA 1
ATOM 723 C C . GLY A 1 91 ? 9.785 7.249 -0.289 1.00 92.00 91 GLY A C 1
ATOM 724 O O . GLY A 1 91 ? 8.968 8.161 -0.409 1.00 92.00 91 GLY A O 1
ATOM 725 N N . ARG A 1 92 ? 10.804 7.105 -1.151 1.00 92.38 92 ARG A N 1
ATOM 726 C CA . ARG A 1 92 ? 11.019 8.002 -2.304 1.00 92.38 92 ARG A CA 1
ATOM 727 C C . ARG A 1 92 ? 9.934 7.878 -3.365 1.00 92.38 92 ARG A C 1
ATOM 729 O O . ARG A 1 92 ? 9.685 8.826 -4.098 1.00 92.38 92 ARG A O 1
ATOM 736 N N . TYR A 1 93 ? 9.275 6.727 -3.426 1.00 93.69 93 TYR A N 1
ATOM 737 C CA . TYR A 1 93 ? 8.231 6.438 -4.401 1.00 93.69 93 TYR A CA 1
ATOM 738 C C . TYR A 1 93 ? 6.821 6.720 -3.857 1.00 93.69 93 TYR A C 1
ATOM 740 O O . TYR A 1 93 ? 5.833 6.534 -4.565 1.00 93.69 93 TYR A O 1
ATOM 748 N N . GLN A 1 94 ? 6.693 7.175 -2.605 1.00 93.75 94 GLN A N 1
ATOM 749 C CA . GLN A 1 94 ? 5.401 7.335 -1.931 1.00 93.75 94 GLN A CA 1
ATOM 750 C C . GLN A 1 94 ? 4.470 8.329 -2.635 1.00 93.75 94 GLN A C 1
ATOM 752 O O . GLN A 1 94 ? 3.269 8.086 -2.727 1.00 93.75 94 GLN A O 1
ATOM 757 N N . GLU A 1 95 ? 5.003 9.442 -3.135 1.00 90.81 95 GLU A N 1
ATOM 758 C CA . GLU A 1 95 ? 4.196 10.505 -3.744 1.00 90.81 95 GLU A CA 1
ATOM 759 C C . GLU A 1 95 ? 3.512 10.039 -5.041 1.00 90.81 95 GLU A C 1
ATOM 761 O O . GLU A 1 95 ? 2.310 10.246 -5.249 1.00 90.81 95 GLU A O 1
ATOM 766 N N . GLU A 1 96 ? 4.264 9.353 -5.900 1.00 91.88 96 GLU A N 1
ATOM 767 C CA . GLU A 1 96 ? 3.787 8.930 -7.217 1.00 91.88 96 GLU A CA 1
ATOM 768 C C . GLU A 1 96 ? 3.156 7.532 -7.206 1.00 91.88 96 GLU A C 1
ATOM 770 O O . GLU A 1 96 ? 2.192 7.261 -7.936 1.00 91.88 96 GLU A O 1
ATOM 775 N N . GLU A 1 97 ? 3.691 6.624 -6.393 1.00 95.19 97 GLU A N 1
ATOM 776 C CA . GLU A 1 97 ? 3.391 5.192 -6.437 1.00 95.19 97 GLU A CA 1
ATOM 777 C C . GLU A 1 97 ? 2.756 4.668 -5.148 1.00 95.19 97 GLU A C 1
ATOM 779 O O . GLU A 1 97 ? 2.170 3.583 -5.174 1.00 95.19 97 GLU A O 1
ATOM 784 N N . GLY A 1 98 ? 2.771 5.449 -4.065 1.00 95.81 98 GLY A N 1
ATOM 785 C CA . GLY A 1 98 ? 2.003 5.165 -2.859 1.00 95.81 98 GLY A CA 1
ATOM 786 C C . GLY A 1 98 ? 0.500 5.211 -3.133 1.00 95.81 98 GLY A C 1
ATOM 787 O O . GLY A 1 98 ? -0.027 6.120 -3.782 1.00 95.81 98 GLY A O 1
ATOM 788 N N . ILE A 1 99 ? -0.214 4.198 -2.647 1.0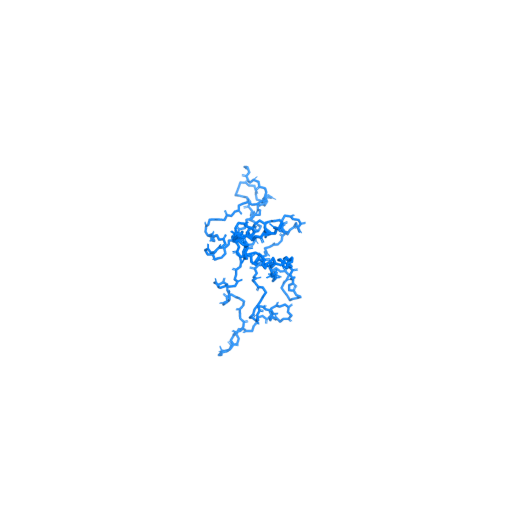0 96.00 99 ILE A N 1
ATOM 789 C CA . ILE A 1 99 ? -1.670 4.092 -2.776 1.00 96.00 99 ILE A CA 1
ATOM 790 C C . ILE A 1 99 ? -2.308 4.435 -1.437 1.00 96.00 99 ILE A C 1
ATOM 792 O O . ILE A 1 99 ? -3.056 5.410 -1.338 1.00 96.00 99 ILE A O 1
ATOM 796 N N . ALA A 1 100 ? -2.013 3.635 -0.415 1.00 96.31 100 ALA A N 1
ATOM 797 C CA . ALA A 1 100 ? -2.628 3.756 0.893 1.00 96.31 100 ALA A CA 1
ATOM 798 C C . ALA A 1 100 ? -1.753 3.164 2.000 1.00 96.31 100 ALA A C 1
ATOM 800 O O . ALA A 1 100 ? -0.967 2.258 1.740 1.00 96.31 100 ALA A O 1
ATOM 801 N N . SER A 1 101 ? -1.989 3.628 3.222 1.00 95.88 101 SER A N 1
ATOM 802 C CA . SER A 1 101 ? -1.473 3.066 4.465 1.00 95.88 101 SER A CA 1
ATOM 803 C C . SER A 1 101 ? -2.644 2.644 5.344 1.00 95.88 101 SER A C 1
ATOM 805 O O . SER A 1 101 ? -3.607 3.399 5.521 1.00 95.88 101 SER A O 1
ATOM 807 N N . PHE A 1 102 ? -2.594 1.418 5.849 1.00 95.69 102 PHE A N 1
ATOM 808 C CA . PHE A 1 102 ? -3.537 0.873 6.811 1.00 95.69 102 PHE A CA 1
ATOM 809 C C . PHE A 1 102 ? -2.881 0.810 8.188 1.00 95.69 102 PHE A C 1
ATOM 811 O O . PHE A 1 102 ? -1.853 0.161 8.349 1.00 95.69 102 PHE A O 1
ATOM 818 N N . GLU A 1 103 ? -3.517 1.430 9.178 1.00 93.12 103 GLU A N 1
ATOM 819 C CA . GLU A 1 103 ? -3.022 1.533 10.550 1.00 93.12 103 GLU A CA 1
ATOM 820 C C . GLU A 1 103 ? -4.028 0.925 11.536 1.00 93.12 103 GLU A C 1
ATOM 822 O O . GLU A 1 103 ? -5.230 1.213 11.490 1.00 93.12 103 GLU A O 1
ATOM 827 N N . ASN A 1 104 ? -3.538 0.128 12.486 1.00 88.81 104 ASN A N 1
ATOM 828 C CA . ASN A 1 104 ? -4.325 -0.380 13.609 1.00 88.81 104 ASN A CA 1
ATOM 829 C C . ASN A 1 104 ? -4.141 0.507 14.848 1.00 88.81 104 ASN A C 1
ATOM 831 O O . ASN A 1 104 ? -3.317 0.237 15.729 1.00 88.81 104 ASN A O 1
ATOM 835 N N . VAL A 1 105 ? -4.962 1.549 14.955 1.00 87.75 105 VAL A N 1
ATOM 836 C CA . VAL A 1 105 ? -4.857 2.571 16.006 1.00 87.75 105 VAL A CA 1
ATOM 837 C C . VAL A 1 105 ? -5.649 2.153 17.249 1.00 87.75 105 VAL A C 1
ATOM 839 O O . VAL A 1 105 ? -6.736 1.586 17.146 1.00 87.75 105 VAL A O 1
ATOM 842 N N . LYS A 1 106 ? -5.122 2.410 18.454 1.00 87.00 106 LYS A N 1
ATOM 843 C CA . LYS A 1 106 ? -5.858 2.177 19.713 1.00 87.00 106 LYS A CA 1
ATOM 844 C C . LYS A 1 106 ? -6.972 3.212 19.878 1.00 87.00 106 LYS A C 1
ATOM 846 O O . LYS A 1 106 ? -6.774 4.376 19.555 1.00 87.00 106 LYS A O 1
ATOM 851 N N . CYS A 1 107 ? -8.111 2.809 20.433 1.00 83.75 107 CYS A N 1
ATOM 852 C CA . CYS A 1 107 ? -9.157 3.759 20.801 1.00 83.75 107 CYS A CA 1
ATOM 853 C C . CYS A 1 107 ? -8.743 4.582 22.034 1.00 83.75 107 CYS A C 1
ATOM 855 O O . CYS A 1 107 ? -8.260 4.021 23.018 1.00 83.75 107 CYS A O 1
ATOM 857 N N . ASP A 1 108 ? -9.014 5.890 22.018 1.00 79.56 108 ASP A N 1
ATOM 858 C CA . ASP A 1 108 ? -8.608 6.814 23.092 1.00 79.56 108 ASP A CA 1
ATOM 859 C C . ASP A 1 108 ? -9.205 6.457 24.461 1.00 79.56 108 ASP A C 1
ATOM 861 O O . ASP A 1 108 ? -8.526 6.513 25.485 1.00 79.56 108 ASP A O 1
ATOM 865 N N . LYS A 1 109 ? -10.489 6.076 24.488 1.00 80.31 109 LYS A N 1
ATOM 866 C CA . LYS A 1 109 ? -11.225 5.762 25.727 1.00 80.31 109 LYS A CA 1
ATOM 867 C C . LYS A 1 109 ? -11.053 4.319 26.200 1.00 80.31 109 LYS A C 1
ATOM 869 O O . LYS A 1 109 ? -11.286 4.030 27.368 1.00 80.31 109 LYS A O 1
ATOM 874 N N . ASP A 1 110 ? -10.695 3.413 25.294 1.00 78.81 110 ASP A N 1
ATOM 875 C CA . ASP A 1 110 ? -10.585 1.978 25.557 1.00 78.81 110 ASP A CA 1
ATOM 876 C C . ASP A 1 110 ? -9.369 1.429 24.813 1.00 78.81 110 ASP A C 1
ATOM 878 O O . ASP A 1 110 ? -9.452 0.994 23.664 1.00 78.81 110 ASP A O 1
ATOM 882 N N . THR A 1 111 ? -8.217 1.463 25.479 1.00 77.06 111 THR A N 1
ATOM 883 C CA . THR A 1 111 ? -6.922 1.115 24.878 1.00 77.06 111 THR A CA 1
ATOM 884 C C . THR A 1 111 ? -6.774 -0.375 24.549 1.00 77.06 111 THR A C 1
ATOM 886 O O . THR A 1 111 ? -5.802 -0.754 23.888 1.00 77.06 111 THR A O 1
ATOM 889 N N . LEU A 1 112 ? -7.730 -1.214 24.975 1.00 80.75 112 LEU A N 1
ATOM 890 C CA . LEU A 1 112 ? -7.833 -2.626 24.597 1.00 80.75 112 LEU A CA 1
ATOM 891 C C . LEU A 1 112 ? -8.512 -2.809 23.233 1.00 80.75 112 LEU A C 1
ATOM 893 O O . LEU A 1 112 ? -8.330 -3.846 22.593 1.00 80.75 112 LEU A O 1
ATOM 897 N N . LYS A 1 113 ? -9.271 -1.810 22.766 1.00 81.44 113 LYS A N 1
ATOM 898 C CA . LYS A 1 113 ? -9.884 -1.801 21.436 1.00 81.44 113 LYS A CA 1
ATOM 899 C C . LYS A 1 113 ? -8.985 -1.104 20.425 1.00 81.44 113 LYS A C 1
ATOM 901 O O . LYS A 1 113 ? -8.324 -0.109 20.723 1.00 81.44 113 LYS A O 1
ATOM 906 N N . LYS A 1 114 ? -9.006 -1.624 19.198 1.00 82.31 114 LYS A N 1
ATOM 907 C CA . LYS A 1 114 ? -8.350 -1.023 18.039 1.00 82.31 114 LYS A CA 1
ATOM 908 C C . LYS A 1 114 ? -9.353 -0.736 16.928 1.00 82.31 114 LYS A C 1
ATOM 910 O O . LYS A 1 114 ? -10.333 -1.473 16.764 1.00 82.31 114 LYS A O 1
ATOM 915 N N . VAL A 1 115 ? -9.065 0.321 16.182 1.00 88.06 115 VAL A N 1
ATOM 916 C CA . VAL A 1 115 ? -9.762 0.751 14.974 1.00 88.06 115 VAL A CA 1
ATOM 917 C C . VAL A 1 115 ? -8.802 0.674 13.791 1.00 88.06 115 VAL A C 1
ATOM 919 O O . VAL A 1 115 ? -7.649 1.091 13.888 1.00 88.06 115 VAL A O 1
ATOM 922 N N . GLY A 1 116 ? -9.285 0.122 12.682 1.00 89.50 116 GLY A N 1
ATOM 923 C CA . GLY A 1 116 ? -8.554 0.100 11.420 1.00 89.50 116 GLY A CA 1
ATOM 924 C C . GLY A 1 116 ? -8.777 1.402 10.656 1.00 89.50 116 GLY A C 1
ATOM 925 O O . GLY A 1 116 ? -9.917 1.722 10.297 1.00 89.50 116 GLY A O 1
ATOM 926 N N . VAL A 1 117 ? -7.699 2.137 10.408 1.00 92.19 117 VAL A N 1
ATOM 927 C CA . VAL A 1 117 ? -7.698 3.438 9.732 1.00 92.19 117 VAL A CA 1
ATOM 928 C C . VAL A 1 117 ? -6.991 3.290 8.392 1.00 92.19 117 VAL A C 1
ATOM 930 O O . VAL A 1 117 ? -5.869 2.803 8.348 1.00 92.19 117 VAL A O 1
ATOM 933 N N . LEU A 1 118 ? -7.635 3.705 7.299 1.00 93.38 118 LEU A N 1
ATOM 934 C CA . LEU A 1 118 ? -7.027 3.702 5.969 1.00 93.38 118 LEU A CA 1
ATOM 935 C C . LEU A 1 118 ? -6.787 5.137 5.494 1.00 93.38 118 LEU A C 1
ATOM 937 O O . LEU A 1 118 ? -7.718 5.940 5.384 1.00 93.38 118 LEU A O 1
ATOM 941 N N . ARG A 1 119 ? -5.528 5.453 5.200 1.00 94.00 119 ARG A N 1
ATOM 942 C CA . ARG A 1 119 ? -5.058 6.743 4.684 1.00 94.00 119 ARG A CA 1
ATOM 943 C C . ARG A 1 119 ? -4.618 6.573 3.243 1.00 94.00 119 ARG A C 1
ATOM 945 O O . ARG A 1 119 ? -3.978 5.584 2.926 1.00 94.00 119 ARG A O 1
ATOM 952 N N . TYR A 1 120 ? -4.913 7.538 2.382 1.00 93.50 120 TYR A N 1
ATOM 953 C CA . TYR A 1 120 ? -4.502 7.500 0.976 1.00 93.50 120 TYR A CA 1
ATOM 954 C C . TYR A 1 120 ? -3.459 8.578 0.705 1.00 93.50 120 TYR A C 1
ATOM 956 O O . TYR A 1 120 ? -3.696 9.737 1.035 1.00 93.50 120 TYR A O 1
ATOM 964 N N . TYR A 1 121 ? -2.317 8.205 0.124 1.00 90.00 121 TYR A N 1
ATOM 965 C CA . TYR A 1 121 ? -1.169 9.107 -0.039 1.00 90.00 121 TYR A CA 1
ATOM 966 C C . TYR A 1 121 ? -1.376 10.187 -1.096 1.00 90.00 121 TYR A C 1
ATOM 968 O O . TYR A 1 121 ? -0.976 11.330 -0.901 1.00 90.00 121 TYR A O 1
ATOM 976 N N . ASN A 1 122 ? -2.003 9.824 -2.211 1.00 79.94 122 ASN A N 1
ATOM 977 C CA . ASN A 1 122 ? -2.123 10.683 -3.381 1.00 79.94 122 ASN A CA 1
ATOM 978 C C . ASN A 1 122 ? -3.549 11.246 -3.504 1.00 79.94 122 ASN A C 1
ATOM 980 O O . ASN A 1 122 ? -4.516 10.499 -3.320 1.00 79.94 122 ASN A O 1
ATOM 984 N N . GLU A 1 123 ? -3.680 12.520 -3.897 1.00 83.12 123 GLU A N 1
ATOM 985 C CA . GLU A 1 123 ? -4.970 13.193 -4.153 1.00 83.12 123 GLU A CA 1
ATOM 986 C C . GLU A 1 123 ? -5.852 12.448 -5.160 1.00 83.12 123 GLU A C 1
ATOM 988 O O . GLU A 1 123 ? -7.080 12.498 -5.077 1.00 83.12 123 GLU A O 1
ATOM 993 N N . LYS A 1 124 ? -5.233 11.678 -6.064 1.00 84.62 124 LYS A N 1
ATOM 994 C CA . LYS A 1 124 ? -5.918 10.744 -6.957 1.00 84.62 124 LYS A CA 1
ATOM 995 C C . LYS A 1 124 ? -6.811 9.766 -6.195 1.00 84.62 124 LYS A C 1
ATOM 997 O O . LYS A 1 124 ? -7.886 9.440 -6.681 1.00 84.62 124 LYS A O 1
ATOM 1002 N N . TYR A 1 125 ? -6.353 9.244 -5.060 1.00 83.38 125 TYR A N 1
ATOM 1003 C CA . TYR A 1 125 ? -7.063 8.222 -4.289 1.00 83.38 125 TYR A CA 1
ATOM 1004 C C . TYR A 1 125 ? -7.805 8.803 -3.086 1.00 83.38 125 TYR A C 1
ATOM 1006 O O . TYR A 1 125 ? -8.821 8.254 -2.668 1.00 83.38 125 TYR A O 1
ATOM 1014 N N . GLY A 1 126 ? -7.326 9.903 -2.514 1.00 83.81 126 GLY A N 1
ATOM 1015 C CA . GLY A 1 126 ? -7.961 10.525 -1.364 1.00 83.81 126 GLY A CA 1
ATOM 1016 C C . GLY A 1 126 ? -7.061 11.556 -0.709 1.00 83.81 126 GLY A C 1
ATOM 1017 O O . GLY A 1 126 ? -6.221 12.167 -1.350 1.00 83.81 126 GLY A O 1
ATOM 1018 N N . ASN A 1 127 ? -7.250 11.770 0.587 1.00 80.88 127 ASN A N 1
ATOM 1019 C CA . ASN A 1 127 ? -6.447 12.714 1.348 1.00 80.88 127 ASN A CA 1
ATOM 1020 C C . ASN A 1 127 ? -5.896 12.007 2.584 1.00 80.88 127 ASN A C 1
ATOM 1022 O O . ASN A 1 127 ? -6.662 11.524 3.417 1.00 80.88 127 ASN A O 1
ATOM 1026 N N . PHE A 1 128 ? -4.572 11.973 2.712 1.00 82.38 128 PHE A N 1
ATOM 1027 C CA . PHE A 1 128 ? -3.880 11.281 3.799 1.00 82.38 128 PHE A CA 1
ATOM 1028 C C . PHE A 1 128 ? -4.322 11.768 5.194 1.00 82.38 128 PHE A C 1
ATOM 1030 O O . PHE A 1 128 ? -4.448 10.986 6.141 1.00 82.38 128 PHE A O 1
ATOM 1037 N N . TYR A 1 129 ? -4.630 13.063 5.305 1.00 82.00 129 TYR A N 1
ATOM 1038 C CA . TYR A 1 129 ? -5.065 13.728 6.534 1.00 82.00 129 TYR A CA 1
ATOM 1039 C C . TYR A 1 129 ? -6.577 13.627 6.788 1.00 82.00 129 TYR A C 1
ATOM 1041 O O . TYR A 1 129 ? -7.041 14.019 7.859 1.00 82.00 129 TYR A O 1
ATOM 1049 N N . ARG A 1 130 ? -7.356 13.087 5.841 1.00 83.56 130 ARG A N 1
ATOM 1050 C CA . ARG A 1 130 ? -8.790 12.782 5.997 1.00 83.56 130 ARG A CA 1
ATOM 1051 C C . ARG A 1 130 ? -9.029 11.284 5.760 1.00 83.56 130 ARG A C 1
ATOM 1053 O O . ARG A 1 130 ? -9.521 10.916 4.693 1.00 83.56 130 ARG A O 1
ATOM 1060 N N . PRO A 1 131 ? -8.640 10.428 6.721 1.00 80.19 131 PRO A N 1
ATOM 1061 C CA . PRO A 1 131 ? -8.700 8.981 6.558 1.00 80.19 131 PRO A CA 1
ATOM 1062 C C . PRO A 1 131 ? -10.129 8.446 6.456 1.00 80.19 131 PRO A C 1
ATOM 1064 O O . PRO A 1 131 ? -11.060 9.009 7.034 1.00 80.19 131 PRO A O 1
ATOM 1067 N N . ASP A 1 132 ? -10.263 7.286 5.815 1.00 75.75 132 ASP A N 1
ATOM 1068 C CA . ASP A 1 132 ? -11.463 6.463 5.917 1.00 75.75 132 ASP A CA 1
ATOM 1069 C C . ASP A 1 132 ? -11.328 5.528 7.132 1.00 75.75 132 ASP A C 1
ATOM 1071 O O . ASP A 1 132 ? -10.364 4.767 7.254 1.00 75.75 132 ASP A O 1
ATOM 1075 N N . THR A 1 133 ? -12.303 5.552 8.040 1.00 73.62 133 THR A N 1
ATOM 1076 C CA . THR A 1 133 ? -12.391 4.589 9.148 1.00 73.62 133 THR A CA 1
ATOM 1077 C C . THR A 1 133 ? -13.115 3.336 8.670 1.00 73.62 133 THR A C 1
ATOM 1079 O O . THR A 1 133 ? -14.269 3.418 8.252 1.00 73.62 133 THR A O 1
ATOM 1082 N N . LEU A 1 134 ? -12.448 2.179 8.708 1.00 65.19 134 LEU A N 1
ATOM 1083 C CA . LEU A 1 134 ? -12.961 0.959 8.069 1.00 65.19 134 LEU A CA 1
ATOM 1084 C C . LEU A 1 134 ? -13.402 -0.124 9.048 1.00 65.19 134 LEU A C 1
ATOM 1086 O O . LEU A 1 134 ? -14.339 -0.862 8.753 1.00 65.19 134 LEU A O 1
ATOM 1090 N N . ILE A 1 135 ? -12.716 -0.261 10.186 1.00 64.19 135 ILE A N 1
ATOM 1091 C CA . ILE A 1 135 ? -12.897 -1.411 11.080 1.00 64.19 135 ILE A CA 1
ATOM 1092 C C . ILE A 1 135 ? -13.114 -0.926 12.507 1.00 64.19 135 ILE A C 1
ATOM 1094 O O . ILE A 1 135 ? -12.196 -0.376 13.103 1.00 64.19 135 ILE A O 1
ATOM 1098 N N . ASN A 1 136 ? -14.291 -1.239 13.057 1.00 59.75 136 ASN A N 1
ATOM 1099 C CA . ASN A 1 136 ? -14.785 -0.883 14.392 1.00 59.75 136 ASN A CA 1
ATOM 1100 C C . ASN A 1 136 ? -15.029 0.614 14.626 1.00 59.75 136 ASN A C 1
ATOM 1102 O O . ASN A 1 136 ? -14.272 1.478 14.206 1.00 59.75 136 ASN A O 1
ATOM 1106 N N . ASN A 1 137 ? -16.072 0.909 15.400 1.00 64.00 137 ASN A N 1
ATOM 1107 C CA . ASN A 1 137 ? -16.278 2.236 15.963 1.00 64.00 137 ASN A CA 1
ATOM 1108 C C . ASN A 1 137 ? -15.740 2.234 17.393 1.00 64.00 137 ASN A C 1
ATOM 1110 O O . ASN A 1 137 ? -16.219 1.463 18.233 1.00 64.00 137 ASN A O 1
ATOM 1114 N N . CYS A 1 138 ? -14.772 3.103 17.677 1.00 67.62 138 CYS A N 1
ATOM 1115 C CA . CYS A 1 138 ? -14.466 3.483 19.050 1.00 67.62 138 CYS A CA 1
ATOM 1116 C C . CYS A 1 138 ? -15.722 4.170 19.617 1.00 67.62 138 CYS A C 1
ATOM 1118 O O . CYS A 1 138 ? -16.070 5.266 19.184 1.00 67.62 138 CYS A O 1
ATOM 1120 N N . LYS A 1 139 ? -16.458 3.484 20.497 1.00 60.12 139 LYS A N 1
ATOM 1121 C CA . LYS A 1 139 ? -17.602 4.056 21.229 1.00 60.12 139 LYS A CA 1
ATOM 1122 C C . LYS A 1 139 ? -17.106 4.834 22.447 1.00 60.12 139 LYS A C 1
ATOM 1124 O O . LYS A 1 139 ? -16.222 4.287 23.140 1.00 60.12 139 LYS A O 1
#

Foldseek 3Di:
DDDDDPPVPPPPPCPVPVQPDKDWQAAPQDNQETAIERQDQQQVSNLVVVLVCCVVVVDPAKHWYWHDDPLCVCRSHDDWDCDDPDTNDPVVCCAPTTAKIWHFDAQPVHRVDTWIWIAGRYVSNHHRVDIDTRGDDND

Sequence (139 aa):
MIRILCIIVTGIMLVSCEEKKTEFIQSGVYKNLYLVKNLPGEASAAKKIIQDFVIKSSLKDDVEFYKYTSNTKYFLDHKEDPGGFSSEELGRYQEEEGIASFENVKCDKDTLKKVGVLRYYNEKYGNFYRPDTLINNCK

Radius of gyration: 21.08 Å; chains: 1; bounding box: 61×25×82 Å

Secondary structure (DSSP, 8-state):
-------------------PPPEEEE-SS-TTEEEEES--SSHHHHHHHHHHHHHHHT--S-EEEEE--TTGGGGGT---B--SSS-B-GGGGHHHHEEEEEEEEEPSS-TT-EEEEEEESSTTT--TTSPEEEE----